Protein AF-A0A377WND0-F1 (afdb_monomer)

InterPro domains:
  IPR005801 ADC synthase [G3DSA:3.60.120.10] (1-80)
  IPR005801 ADC synthase [SSF56322] (2-80)
  IPR015890 Chorismate-utilising enzyme, C-terminal [PF00425] (2-80)
  IPR019999 Anthranilate synthase component I-like [PTHR11236] (2-80)

Organism: Klebsiella pneumoniae (NCBI:txid573)

Radius of gyration: 17.72 Å; Cα contacts (8 Å, |Δi|>4): 132; chains: 1; bounding box: 45×31×45 Å

Nearest PDB structures (foldseek):
  2nti-assembly3_I  TM=5.005E-01  e=2.339E+00  Saccharolobus solfataricus P2
  1fye-assembly1_A  TM=2.485E-01  e=4.566E+00  Salmonella enterica subsp. enterica serovar Typhimurium

Mean predicted aligned error: 11.07 Å

pLDDT: mean 72.59, std 18.02, range [36.09, 95.06]

Foldseek 3Di:
DDDDDDPPDDPVNVDVVCPLHCVQQPPPNVVSVVVCVVPAPDDLVLQSHWDWDDDPPDTDTDHAAWKWWDDPFWIWTDHDRPDIDIDGDDPDDPDCPDPCPVPVVDPHGDIDGD

Structure (mmCIF, N/CA/C/O backbone):
data_AF-A0A377WND0-F1
#
_entry.id   AF-A0A377WND0-F1
#
loop_
_atom_site.group_PDB
_atom_site.id
_atom_site.type_symbol
_atom_site.label_atom_id
_atom_site.label_alt_id
_atom_site.label_comp_id
_atom_site.label_asym_id
_atom_site.label_entity_id
_atom_site.label_seq_id
_atom_site.pdbx_PDB_ins_code
_atom_site.Cartn_x
_atom_site.Cartn_y
_atom_site.Cartn_z
_atom_site.occupancy
_atom_site.B_iso_or_equiv
_atom_site.auth_seq_id
_atom_site.auth_comp_id
_atom_site.auth_asym_id
_atom_site.auth_atom_id
_atom_site.pdbx_PDB_model_num
ATOM 1 N N . MET A 1 1 ? 12.306 10.775 -5.531 1.00 69.12 1 MET A N 1
ATOM 2 C CA . MET A 1 1 ? 13.047 9.890 -6.458 1.00 69.12 1 MET A CA 1
ATOM 3 C C . MET A 1 1 ? 12.109 9.505 -7.582 1.00 69.12 1 MET A C 1
ATOM 5 O O . MET A 1 1 ? 10.928 9.335 -7.314 1.00 69.12 1 MET A O 1
ATOM 9 N N . SER A 1 2 ? 12.621 9.387 -8.799 1.00 86.00 2 SER A N 1
ATOM 10 C CA . SER A 1 2 ? 11.879 8.935 -9.978 1.00 86.00 2 SER A CA 1
ATOM 11 C C . SER A 1 2 ? 12.748 7.963 -10.777 1.00 86.00 2 SER A C 1
ATOM 13 O O . SER A 1 2 ? 13.964 7.915 -10.590 1.00 86.00 2 SER A O 1
ATOM 15 N N . GLY A 1 3 ? 12.115 7.168 -11.635 1.00 90.00 3 GLY A N 1
ATOM 16 C CA . GLY A 1 3 ? 12.769 6.203 -12.512 1.00 90.00 3 GLY A CA 1
ATOM 17 C C . GLY A 1 3 ? 11.860 5.860 -13.687 1.00 90.00 3 GLY A C 1
ATOM 18 O O . GLY A 1 3 ? 10.693 6.252 -13.700 1.00 90.00 3 GLY A O 1
ATOM 19 N N . GLN A 1 4 ? 12.402 5.146 -14.667 1.00 92.62 4 GLN A N 1
ATOM 20 C CA . GLN A 1 4 ? 11.665 4.700 -15.844 1.00 92.62 4 GLN A CA 1
ATOM 21 C C . GLN A 1 4 ? 11.506 3.183 -15.797 1.00 92.62 4 GLN A C 1
ATOM 23 O O . GLN A 1 4 ? 12.456 2.467 -15.474 1.00 92.62 4 GLN A O 1
ATOM 28 N N . LEU A 1 5 ? 10.297 2.701 -16.082 1.00 92.19 5 LEU A N 1
ATOM 29 C CA . LEU A 1 5 ? 10.031 1.271 -16.174 1.00 92.19 5 LEU A CA 1
ATOM 30 C C . LEU A 1 5 ? 10.670 0.693 -17.436 1.00 92.19 5 LEU A C 1
ATOM 32 O O . LEU A 1 5 ? 10.791 1.378 -18.452 1.00 92.19 5 LEU A O 1
ATOM 36 N N . ALA A 1 6 ? 11.084 -0.570 -17.354 1.00 95.06 6 ALA A N 1
ATOM 37 C CA . ALA A 1 6 ? 11.503 -1.314 -18.534 1.00 95.06 6 ALA A CA 1
ATOM 38 C C . ALA A 1 6 ? 10.322 -1.466 -19.506 1.00 95.06 6 ALA A C 1
ATOM 40 O O . ALA A 1 6 ? 9.169 -1.482 -19.083 1.00 95.06 6 ALA A O 1
ATOM 41 N N . GLU A 1 7 ? 10.606 -1.621 -20.799 1.00 94.12 7 GLU A N 1
ATOM 42 C CA . GLU A 1 7 ? 9.578 -1.656 -21.856 1.00 94.12 7 GLU A CA 1
ATOM 43 C C . GLU A 1 7 ? 8.521 -2.756 -21.663 1.00 94.12 7 GLU A C 1
ATOM 45 O O . GLU A 1 7 ? 7.393 -2.625 -22.126 1.00 94.12 7 GLU A O 1
ATOM 50 N N . AS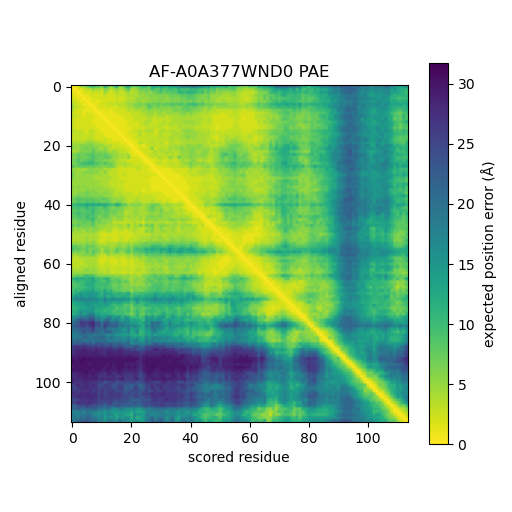N A 1 8 ? 8.869 -3.835 -20.962 1.00 95.06 8 ASN A N 1
ATOM 51 C CA . ASN A 1 8 ? 7.996 -4.972 -20.679 1.00 95.06 8 ASN A CA 1
ATOM 52 C C . ASN A 1 8 ? 7.407 -4.959 -19.256 1.00 95.06 8 ASN A C 1
ATOM 54 O O . ASN A 1 8 ? 7.021 -6.018 -18.756 1.00 95.06 8 ASN A O 1
ATOM 58 N N . LYS A 1 9 ? 7.417 -3.806 -18.581 1.00 93.38 9 LYS A N 1
ATOM 59 C CA . LYS A 1 9 ? 6.965 -3.642 -17.197 1.00 93.38 9 LYS A CA 1
ATOM 60 C C . LYS A 1 9 ? 5.893 -2.571 -17.094 1.00 93.38 9 LYS A C 1
ATOM 62 O O . LYS A 1 9 ? 5.979 -1.537 -17.751 1.00 93.38 9 LYS A O 1
ATOM 67 N N . ASP A 1 10 ? 4.917 -2.808 -16.227 1.00 91.88 10 ASP A N 1
ATOM 68 C CA . ASP A 1 10 ? 3.820 -1.876 -15.980 1.00 91.88 10 ASP A CA 1
ATOM 69 C C . ASP A 1 10 ? 3.834 -1.300 -14.550 1.00 91.88 10 ASP A C 1
ATOM 71 O O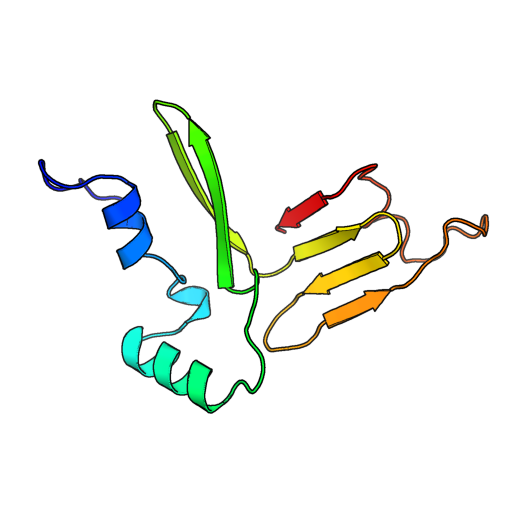 . ASP A 1 10 ? 4.738 -1.541 -13.740 1.00 91.88 10 ASP A O 1
ATOM 75 N N . ALA A 1 11 ? 2.836 -0.471 -14.240 1.00 90.81 11 ALA A N 1
ATOM 76 C CA . ALA A 1 11 ? 2.706 0.143 -12.923 1.00 90.81 11 ALA A CA 1
ATOM 77 C C . ALA A 1 11 ? 2.457 -0.886 -11.801 1.00 90.81 11 ALA A C 1
ATOM 79 O O . ALA A 1 11 ? 2.859 -0.649 -10.659 1.00 90.81 11 ALA A O 1
ATOM 80 N N . TRP A 1 12 ? 1.864 -2.046 -12.109 1.00 91.31 12 TRP A N 1
ATOM 81 C CA . TRP A 1 12 ? 1.661 -3.124 -11.142 1.00 91.31 12 TRP A CA 1
ATOM 82 C C . TRP A 1 12 ? 2.974 -3.820 -10.794 1.00 91.31 12 TRP A C 1
ATOM 84 O O . TRP A 1 12 ? 3.236 -4.078 -9.616 1.00 91.31 12 TRP A O 1
ATOM 94 N N . ASP A 1 13 ? 3.848 -4.050 -11.777 1.00 92.75 13 ASP A N 1
ATOM 95 C CA . ASP A 1 13 ? 5.207 -4.530 -11.520 1.00 92.75 13 ASP A CA 1
ATOM 96 C C . ASP A 1 13 ? 5.954 -3.583 -10.573 1.00 92.75 13 ASP A C 1
ATOM 98 O O . ASP A 1 13 ? 6.548 -4.018 -9.584 1.00 92.75 13 ASP A O 1
ATOM 102 N N . ALA A 1 14 ? 5.881 -2.274 -10.830 1.00 91.31 14 ALA A N 1
ATOM 103 C CA . ALA A 1 14 ? 6.487 -1.267 -9.963 1.00 91.31 14 ALA A CA 1
ATOM 104 C C . ALA A 1 14 ? 5.905 -1.325 -8.542 1.00 91.31 14 ALA A C 1
ATOM 106 O O . ALA A 1 14 ? 6.640 -1.331 -7.549 1.00 91.31 14 ALA A O 1
ATOM 107 N N . PHE A 1 15 ? 4.577 -1.408 -8.445 1.00 90.38 15 PHE A N 1
ATOM 108 C CA . PHE A 1 15 ? 3.855 -1.451 -7.183 1.00 90.38 15 PHE A CA 1
ATOM 109 C C . PHE A 1 15 ? 4.255 -2.659 -6.326 1.00 90.38 15 PHE A C 1
ATOM 111 O O . PHE A 1 15 ? 4.541 -2.486 -5.141 1.00 90.38 15 PHE A O 1
ATOM 118 N N . THR A 1 16 ? 4.355 -3.859 -6.909 1.00 88.00 16 THR A N 1
ATOM 119 C CA . THR A 1 16 ? 4.733 -5.083 -6.171 1.00 88.00 16 THR A CA 1
ATOM 120 C C . THR A 1 16 ? 6.153 -5.031 -5.603 1.00 88.00 16 THR A C 1
ATOM 122 O O . THR A 1 16 ? 6.418 -5.582 -4.535 1.00 88.00 16 THR A O 1
ATOM 125 N N . VAL A 1 17 ? 7.069 -4.325 -6.271 1.00 88.44 17 VAL A N 1
ATOM 126 C CA . VAL A 1 17 ? 8.433 -4.113 -5.771 1.00 88.44 17 VAL A CA 1
ATOM 127 C C . VAL A 1 17 ? 8.447 -3.084 -4.640 1.00 88.44 17 VAL A C 1
ATOM 129 O O . VAL A 1 17 ? 9.117 -3.282 -3.619 1.00 88.44 17 VAL A O 1
ATOM 132 N N . LEU A 1 18 ? 7.702 -1.987 -4.796 1.00 87.06 18 LEU A N 1
ATOM 133 C CA . LEU A 1 18 ? 7.706 -0.863 -3.859 1.00 87.06 18 LEU A CA 1
ATOM 134 C C . LEU A 1 18 ? 6.917 -1.160 -2.578 1.00 87.06 18 LEU A C 1
ATOM 136 O O . LEU A 1 18 ? 7.393 -0.835 -1.488 1.00 87.06 18 LEU A O 1
ATOM 140 N N . PHE A 1 19 ? 5.778 -1.849 -2.667 1.00 85.81 19 PHE A N 1
ATOM 141 C CA . PHE A 1 19 ? 4.896 -2.107 -1.528 1.00 85.81 19 PHE A CA 1
ATOM 142 C C . PHE A 1 19 ? 5.111 -3.485 -0.875 1.00 85.81 19 PHE A C 1
ATOM 144 O O . PHE A 1 19 ? 5.593 -4.410 -1.529 1.00 85.81 19 PHE A O 1
ATOM 151 N N . PRO A 1 20 ? 4.846 -3.632 0.439 1.00 84.00 20 PRO A N 1
ATOM 152 C CA . PRO A 1 20 ? 4.611 -2.548 1.399 1.00 84.00 20 PRO A CA 1
ATOM 153 C C . PRO A 1 20 ? 5.838 -1.630 1.516 1.00 84.00 20 PRO A C 1
ATOM 155 O O . PRO A 1 20 ? 6.975 -2.072 1.323 1.00 84.00 20 PRO A O 1
ATOM 158 N N . SER A 1 21 ? 5.590 -0.340 1.768 1.00 84.44 21 SER A N 1
ATOM 159 C CA . SER A 1 21 ? 6.637 0.689 1.776 1.00 84.44 21 SER A CA 1
ATOM 160 C C . SER A 1 21 ? 7.746 0.368 2.776 1.00 84.44 21 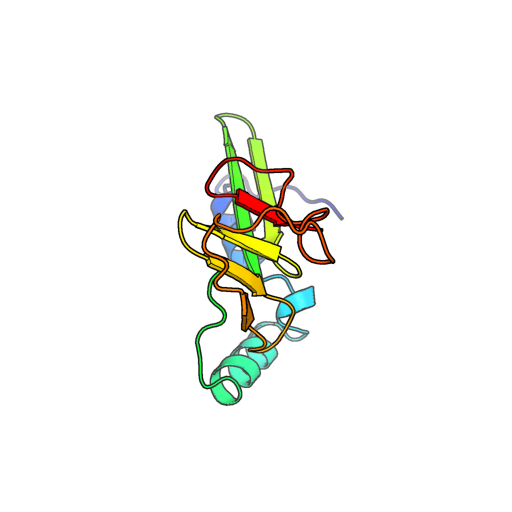SER A C 1
ATOM 162 O O . SER A 1 21 ? 7.479 -0.057 3.901 1.00 84.44 21 SER A O 1
ATOM 164 N N . ILE A 1 22 ? 8.988 0.695 2.409 1.00 82.94 22 ILE A N 1
ATOM 165 C CA . ILE A 1 22 ? 10.166 0.576 3.279 1.00 82.94 22 ILE A CA 1
ATOM 166 C C . ILE A 1 22 ? 10.002 1.374 4.582 1.00 82.94 22 ILE A C 1
ATOM 168 O O . ILE A 1 22 ? 10.498 0.950 5.623 1.00 82.94 22 ILE A O 1
ATOM 172 N N . THR A 1 23 ? 9.262 2.486 4.568 1.00 78.88 23 THR A N 1
ATOM 173 C CA . THR A 1 23 ? 8.968 3.274 5.781 1.00 78.88 23 THR A CA 1
ATOM 174 C C . THR A 1 23 ? 8.089 2.531 6.789 1.00 78.88 23 THR A C 1
ATOM 176 O O . THR A 1 23 ? 8.106 2.857 7.972 1.00 78.88 23 THR A O 1
ATOM 179 N N . ALA A 1 24 ? 7.339 1.526 6.335 1.00 77.50 24 ALA A N 1
ATOM 180 C CA . ALA A 1 24 ? 6.432 0.730 7.152 1.00 77.50 24 ALA A CA 1
ATOM 181 C C . ALA A 1 24 ? 6.952 -0.699 7.410 1.00 77.50 24 ALA A C 1
ATOM 183 O O . ALA A 1 24 ? 6.585 -1.323 8.412 1.00 77.50 24 ALA A O 1
ATOM 184 N N . SER A 1 25 ? 7.813 -1.219 6.524 1.00 82.06 25 SER A N 1
ATOM 185 C CA . SER A 1 25 ? 8.464 -2.522 6.682 1.00 82.06 25 SER A CA 1
ATOM 186 C C . SER A 1 25 ? 9.814 -2.441 7.395 1.00 82.06 25 SER A C 1
ATOM 188 O O . SER A 1 25 ? 10.078 -3.277 8.245 1.00 82.06 25 SER A O 1
ATOM 190 N N . GLY A 1 26 ? 10.663 -1.461 7.065 1.00 83.50 26 GLY A N 1
ATOM 191 C CA . GLY A 1 26 ? 12.070 -1.371 7.479 1.00 83.50 26 GLY A CA 1
ATOM 192 C C . GLY A 1 26 ? 13.068 -1.840 6.406 1.00 83.50 26 GLY A C 1
ATOM 193 O O . GLY A 1 26 ? 12.679 -2.336 5.345 1.00 83.50 26 GLY A O 1
ATOM 194 N N . ILE A 1 27 ? 14.367 -1.676 6.691 1.00 86.94 27 ILE A N 1
ATOM 195 C CA . ILE A 1 27 ? 15.501 -2.083 5.839 1.00 86.94 27 ILE A CA 1
ATOM 196 C C . ILE A 1 27 ? 16.360 -3.090 6.619 1.00 86.94 27 ILE A C 1
ATOM 198 O O . ILE A 1 27 ? 16.713 -2.790 7.760 1.00 86.94 27 ILE A O 1
ATOM 202 N N . PRO A 1 28 ? 16.752 -4.239 6.033 1.00 89.00 28 PRO A N 1
ATOM 203 C CA . PRO A 1 28 ? 16.424 -4.728 4.686 1.00 89.00 28 PRO A CA 1
ATOM 204 C C . PRO A 1 28 ? 14.978 -5.245 4.578 1.00 89.00 28 PRO A C 1
ATOM 206 O O . PRO A 1 28 ? 14.536 -5.985 5.454 1.00 89.00 28 PRO A O 1
ATOM 209 N N . LYS A 1 29 ? 14.259 -4.914 3.490 1.00 86.94 29 LYS A N 1
ATOM 210 C CA . LYS A 1 29 ? 12.802 -5.152 3.345 1.00 86.94 29 LYS A CA 1
ATOM 211 C C . LYS A 1 29 ? 12.380 -6.584 3.689 1.00 86.94 29 LYS A C 1
ATOM 213 O O . LYS A 1 29 ? 11.530 -6.770 4.551 1.00 86.94 29 LYS A O 1
ATOM 218 N N . ASN A 1 30 ? 13.015 -7.591 3.090 1.00 88.25 30 ASN A N 1
ATOM 219 C CA . ASN A 1 30 ? 12.646 -8.996 3.315 1.00 88.25 30 ASN A CA 1
ATOM 220 C C . ASN A 1 30 ? 12.895 -9.447 4.762 1.00 88.25 30 ASN A C 1
ATOM 222 O O . ASN A 1 30 ? 12.043 -10.095 5.363 1.00 88.25 30 ASN A O 1
ATOM 226 N N . ALA A 1 31 ? 14.041 -9.076 5.341 1.00 91.06 31 ALA A N 1
ATOM 227 C CA . ALA A 1 31 ? 14.363 -9.415 6.725 1.00 91.06 31 ALA A CA 1
ATOM 228 C C . ALA A 1 31 ? 13.393 -8.740 7.704 1.00 91.06 31 ALA A C 1
ATOM 230 O O . ALA A 1 31 ? 12.926 -9.364 8.655 1.00 91.06 31 ALA A O 1
ATOM 231 N N . ALA A 1 32 ? 13.046 -7.482 7.435 1.00 89.62 32 ALA A N 1
ATOM 232 C CA . ALA A 1 32 ? 12.142 -6.718 8.273 1.00 89.62 32 ALA A CA 1
ATOM 233 C C . ALA A 1 32 ? 10.695 -7.236 8.179 1.00 89.62 32 ALA A C 1
ATOM 235 O O . ALA A 1 32 ? 10.050 -7.413 9.209 1.00 89.62 32 ALA A O 1
ATOM 236 N N . LEU A 1 33 ? 10.215 -7.590 6.979 1.00 87.56 33 LEU A N 1
ATOM 237 C CA . LEU A 1 33 ? 8.911 -8.239 6.796 1.00 87.56 33 LEU A CA 1
ATOM 238 C C . LEU A 1 33 ? 8.836 -9.596 7.502 1.00 87.56 33 LEU A C 1
ATOM 240 O O . LEU A 1 33 ? 7.844 -9.875 8.170 1.00 87.56 33 LEU A O 1
ATOM 244 N N . ASN A 1 34 ? 9.894 -10.408 7.430 1.00 89.62 34 ASN A N 1
ATOM 245 C CA . ASN A 1 34 ? 9.956 -11.675 8.161 1.00 89.62 34 ASN A CA 1
ATOM 246 C C . ASN A 1 34 ? 9.891 -11.460 9.678 1.00 89.62 34 ASN A C 1
ATOM 248 O O . ASN A 1 34 ? 9.121 -12.134 10.360 1.00 89.62 34 ASN A O 1
ATOM 252 N N . ALA A 1 35 ? 10.644 -10.491 10.207 1.00 88.56 35 ALA A N 1
ATOM 253 C CA . ALA A 1 35 ? 10.593 -10.146 11.626 1.00 88.56 35 ALA A CA 1
ATOM 254 C C . ALA A 1 35 ? 9.196 -9.652 12.046 1.00 88.56 35 ALA A C 1
ATOM 256 O O . ALA A 1 35 ? 8.684 -10.050 13.089 1.00 88.56 35 ALA A O 1
ATOM 257 N N . ILE A 1 36 ? 8.550 -8.826 11.218 1.00 86.25 36 ILE A N 1
ATOM 258 C CA . ILE A 1 36 ? 7.177 -8.352 11.433 1.00 86.25 36 ILE A CA 1
ATOM 259 C C . ILE A 1 36 ? 6.205 -9.530 11.524 1.00 86.25 36 ILE A C 1
ATOM 261 O O . ILE A 1 36 ? 5.465 -9.614 12.501 1.00 86.25 36 ILE A O 1
ATOM 265 N N . MET A 1 37 ? 6.252 -10.462 10.566 1.00 85.88 37 MET A N 1
ATOM 266 C CA . MET A 1 37 ? 5.381 -11.643 10.550 1.00 85.88 37 MET A CA 1
ATOM 267 C C . MET A 1 37 ? 5.578 -12.550 11.770 1.00 85.88 37 MET A C 1
ATOM 269 O O . MET A 1 37 ? 4.634 -13.199 12.205 1.00 85.88 37 MET A O 1
ATOM 273 N N . GLN A 1 38 ? 6.785 -12.602 12.338 1.00 88.88 38 GLN A N 1
ATOM 274 C CA . GLN A 1 38 ? 7.054 -13.386 13.548 1.00 88.88 38 GLN A CA 1
ATOM 275 C C . GLN A 1 38 ? 6.564 -12.706 14.830 1.00 88.88 38 GLN A C 1
ATOM 277 O O . GLN A 1 38 ? 6.175 -13.382 15.781 1.00 88.88 38 GLN A O 1
ATOM 282 N N . ILE A 1 39 ? 6.619 -11.374 14.885 1.00 87.88 39 ILE A N 1
ATOM 283 C CA . ILE A 1 39 ? 6.322 -10.615 16.104 1.00 87.88 39 ILE A CA 1
ATOM 284 C C . ILE A 1 39 ? 4.833 -10.245 16.190 1.00 87.88 39 ILE A C 1
ATOM 286 O O . ILE A 1 39 ? 4.269 -10.172 17.285 1.00 87.88 39 ILE A O 1
ATOM 290 N N . GLU A 1 40 ? 4.186 -9.980 15.058 1.00 84.69 40 GLU A N 1
ATOM 291 C CA . GLU A 1 40 ? 2.789 -9.559 15.010 1.00 84.69 40 GLU A CA 1
ATOM 292 C C . GLU A 1 40 ? 1.857 -10.761 14.906 1.00 84.69 40 GLU A C 1
ATOM 294 O O . GLU A 1 40 ? 1.855 -11.503 13.933 1.00 84.69 40 GLU A O 1
ATOM 299 N N . LYS A 1 41 ? 1.031 -10.940 15.939 1.00 80.88 41 LYS A N 1
ATOM 300 C CA . LYS A 1 41 ? 0.079 -12.057 16.039 1.00 80.88 41 LYS A CA 1
ATOM 301 C C . LYS A 1 41 ? -1.201 -11.844 15.229 1.00 80.88 41 LYS A C 1
ATOM 303 O O . LYS A 1 41 ? -2.052 -12.726 15.190 1.00 80.88 41 LYS A O 1
ATOM 308 N N . THR A 1 42 ? -1.361 -10.665 14.640 1.00 78.81 42 TH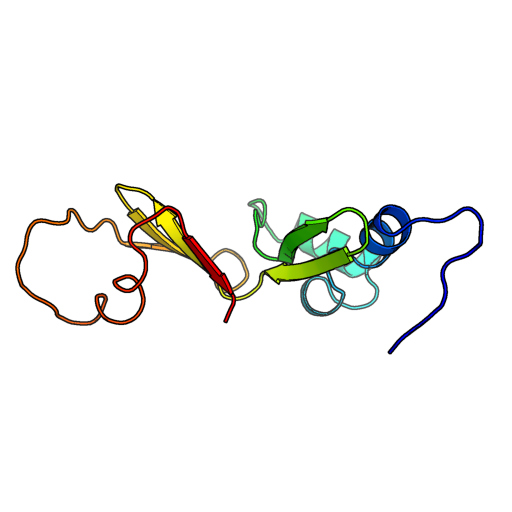R A N 1
ATOM 309 C CA . THR A 1 42 ? -2.542 -10.252 13.884 1.00 78.81 42 THR A CA 1
ATOM 310 C C . THR A 1 42 ? -2.108 -9.628 12.563 1.00 78.81 42 THR A C 1
ATOM 312 O O . THR A 1 42 ? -1.101 -8.916 12.550 1.00 78.81 42 THR A O 1
ATOM 315 N N . PRO A 1 43 ? -2.854 -9.849 11.469 1.00 74.69 43 PRO A N 1
ATOM 316 C CA . PRO A 1 43 ? -2.607 -9.155 10.211 1.00 74.69 43 PRO A CA 1
ATOM 317 C C . PRO A 1 43 ? -2.723 -7.636 10.393 1.00 74.69 43 PRO A C 1
ATOM 319 O O . PRO A 1 43 ? -3.521 -7.145 11.194 1.00 74.69 43 PRO A O 1
ATOM 322 N N . ARG A 1 44 ? -1.920 -6.880 9.635 1.00 74.94 44 ARG A N 1
ATOM 323 C CA . ARG A 1 44 ? -1.943 -5.408 9.661 1.00 74.94 44 ARG A CA 1
ATOM 324 C C . ARG A 1 44 ? -3.147 -4.807 8.927 1.00 74.94 44 ARG A C 1
ATOM 326 O O . ARG A 1 44 ? -3.426 -3.622 9.102 1.00 74.94 44 ARG A O 1
ATOM 333 N N . GLU A 1 45 ? -3.886 -5.612 8.165 1.00 78.19 45 GLU A N 1
ATOM 334 C CA . GLU A 1 45 ? -4.991 -5.151 7.316 1.00 78.19 45 GLU A CA 1
ATOM 335 C C . GLU A 1 45 ? -4.525 -4.008 6.395 1.00 78.19 45 GLU A C 1
ATOM 337 O O . GLU A 1 45 ? -3.483 -4.124 5.750 1.00 78.19 45 GLU A O 1
ATOM 342 N N . LEU A 1 46 ? -5.259 -2.893 6.335 1.00 76.44 46 LEU A N 1
ATOM 343 C CA . LEU A 1 46 ? -4.882 -1.739 5.521 1.00 76.44 46 LEU A CA 1
ATOM 344 C C . LEU A 1 46 ? -3.667 -0.979 6.068 1.00 76.44 46 LEU A C 1
ATOM 346 O O . LEU A 1 46 ? -3.003 -0.303 5.290 1.00 76.44 46 LEU A O 1
ATOM 350 N N . TYR A 1 47 ? -3.319 -1.089 7.354 1.00 79.12 47 TYR A N 1
ATOM 351 C CA . TYR A 1 47 ? -2.112 -0.447 7.883 1.00 79.12 47 TYR A CA 1
ATOM 352 C C . TYR A 1 47 ? -0.859 -1.026 7.220 1.00 79.12 47 TYR A C 1
ATOM 354 O O . TYR A 1 47 ? -0.676 -2.238 7.164 1.00 79.12 47 TYR A O 1
ATOM 362 N N . SER A 1 48 ? 0.032 -0.156 6.734 1.00 79.62 48 SER A N 1
ATOM 363 C CA . SER A 1 48 ? 1.182 -0.510 5.887 1.00 79.62 48 SER A CA 1
ATOM 364 C C . SER A 1 48 ? 0.819 -0.998 4.469 1.00 79.62 48 SER A C 1
ATOM 366 O O . SER A 1 48 ? 1.729 -1.365 3.718 1.00 79.62 48 SER A O 1
ATOM 368 N N . GLY A 1 49 ? -0.466 -0.990 4.097 1.00 84.06 49 GLY A N 1
ATOM 369 C CA . GLY A 1 49 ? -0.971 -1.245 2.746 1.00 84.06 49 GLY A CA 1
ATOM 370 C C . GLY A 1 49 ? -1.025 0.021 1.883 1.00 84.06 49 GLY A C 1
ATOM 371 O O . GLY A 1 49 ? -0.359 1.016 2.179 1.00 84.06 49 GLY A O 1
ATOM 372 N N . ALA A 1 50 ? -1.819 -0.007 0.812 1.00 85.62 50 ALA A N 1
ATOM 373 C CA . ALA A 1 50 ? -1.989 1.130 -0.090 1.00 85.62 50 ALA A CA 1
ATOM 374 C C . ALA A 1 50 ? -3.456 1.360 -0.465 1.00 85.62 50 ALA A C 1
ATOM 376 O O . ALA A 1 50 ? -4.205 0.400 -0.641 1.00 85.62 50 ALA A O 1
ATOM 377 N N . ILE A 1 51 ? -3.834 2.626 -0.643 1.00 86.56 51 ILE A N 1
ATOM 378 C CA . ILE A 1 51 ? -5.047 3.022 -1.369 1.00 86.56 51 ILE A CA 1
ATOM 379 C C . ILE A 1 51 ? -4.626 3.392 -2.787 1.00 86.56 51 ILE A C 1
ATOM 381 O O . ILE A 1 51 ? -3.690 4.174 -2.960 1.00 86.56 51 ILE A O 1
ATOM 385 N N . LEU A 1 52 ? -5.304 2.815 -3.777 1.00 87.38 52 LEU A N 1
ATOM 386 C CA . LEU A 1 52 ? -5.007 3.022 -5.189 1.00 87.38 52 LEU A CA 1
ATOM 387 C C . LEU A 1 52 ? -6.048 3.945 -5.822 1.00 87.38 52 LEU A C 1
ATOM 389 O O . LEU A 1 52 ? -7.249 3.713 -5.679 1.00 87.38 52 LEU A O 1
ATOM 393 N N . LEU A 1 53 ? -5.580 4.952 -6.553 1.00 88.19 53 LEU A N 1
ATOM 394 C CA . LEU A 1 53 ? -6.369 5.700 -7.521 1.00 88.19 53 LEU A CA 1
ATOM 395 C C . LEU A 1 53 ? -5.890 5.293 -8.915 1.00 88.19 53 LEU A C 1
ATOM 397 O O . LEU A 1 53 ? -4.716 5.460 -9.246 1.00 88.19 53 LEU A O 1
ATOM 401 N N . LEU A 1 54 ? -6.802 4.715 -9.693 1.00 89.88 54 LEU A N 1
ATOM 402 C CA . LEU A 1 54 ? -6.511 4.118 -10.992 1.00 89.88 54 LEU A CA 1
ATOM 403 C C . LEU A 1 54 ? -7.419 4.736 -12.055 1.00 89.88 54 LEU A C 1
ATOM 405 O O . LEU A 1 54 ? -8.639 4.757 -11.884 1.00 89.88 54 LEU A O 1
ATOM 409 N N . ASP A 1 55 ? -6.823 5.188 -13.152 1.00 87.44 55 ASP A N 1
ATOM 410 C CA . ASP A 1 55 ? -7.501 5.475 -14.416 1.00 87.44 55 ASP A CA 1
ATOM 411 C C . ASP A 1 55 ? -6.627 5.000 -15.595 1.00 87.44 55 ASP A C 1
ATOM 413 O O . ASP A 1 55 ? -5.537 4.463 -15.386 1.00 87.44 55 ASP A O 1
ATOM 417 N N . ASP A 1 56 ? -7.096 5.170 -16.833 1.00 84.50 56 ASP A N 1
ATOM 418 C CA . ASP A 1 56 ? -6.397 4.689 -18.038 1.00 84.50 56 ASP A CA 1
ATOM 419 C C . ASP A 1 56 ? -4.967 5.250 -18.204 1.00 84.50 56 ASP A C 1
ATOM 421 O O . ASP A 1 56 ? -4.161 4.686 -18.945 1.00 84.50 56 ASP A O 1
ATOM 425 N N . MET A 1 57 ? -4.633 6.360 -17.538 1.00 83.62 57 MET A N 1
ATOM 426 C CA . MET A 1 57 ? -3.341 7.045 -17.648 1.00 83.62 57 MET A CA 1
ATOM 427 C C . MET A 1 57 ? -2.624 7.240 -16.306 1.00 83.62 57 MET A C 1
ATOM 429 O O . MET A 1 57 ? -1.472 7.687 -16.298 1.00 83.62 57 MET A O 1
ATOM 433 N N . ARG A 1 58 ? -3.275 6.956 -15.174 1.00 86.75 58 ARG A N 1
ATOM 434 C CA . ARG A 1 58 ? -2.763 7.244 -13.832 1.00 86.75 58 ARG A CA 1
ATOM 435 C C . ARG A 1 58 ? -2.835 6.030 -12.927 1.00 86.75 58 ARG A C 1
ATOM 437 O O . ARG A 1 58 ? -3.857 5.362 -12.804 1.00 86.75 58 ARG A O 1
ATOM 444 N N . PHE A 1 59 ? -1.724 5.817 -12.235 1.00 91.38 59 PHE A N 1
ATOM 445 C CA . PHE A 1 59 ? -1.595 4.855 -11.157 1.00 91.38 59 PHE A CA 1
ATOM 446 C C . PHE A 1 59 ? -0.988 5.582 -9.960 1.00 91.38 59 PHE A C 1
ATOM 448 O O . PHE A 1 59 ? 0.222 5.804 -9.916 1.00 91.38 59 PHE A O 1
ATOM 455 N N . ASP A 1 60 ? -1.828 5.948 -8.998 1.00 89.06 60 ASP A N 1
ATOM 456 C CA . ASP A 1 60 ? -1.397 6.588 -7.760 1.00 89.06 60 ASP A CA 1
ATOM 457 C C . ASP A 1 60 ? -1.653 5.653 -6.580 1.00 89.06 60 ASP A C 1
ATOM 459 O O . ASP A 1 60 ? -2.757 5.144 -6.394 1.00 89.06 60 ASP A O 1
ATOM 463 N N . ALA A 1 61 ? -0.623 5.430 -5.765 1.00 87.31 61 ALA A N 1
ATOM 464 C CA . ALA A 1 61 ? -0.691 4.579 -4.584 1.00 87.31 61 ALA A CA 1
ATOM 465 C C . ALA A 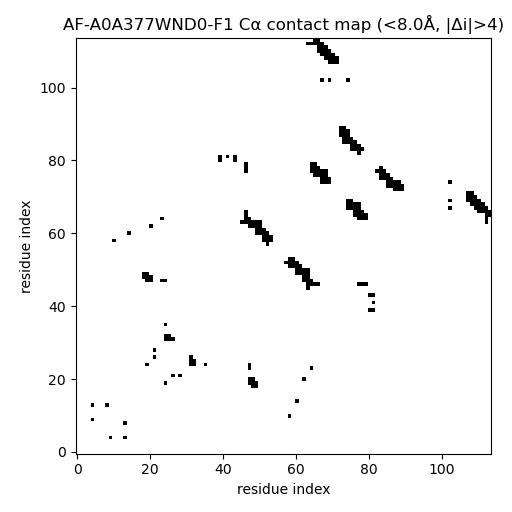1 61 ? -0.289 5.364 -3.333 1.00 87.31 61 ALA A C 1
ATOM 467 O O . ALA A 1 61 ? 0.866 5.768 -3.183 1.00 87.31 61 ALA A O 1
ATOM 468 N N . ALA A 1 62 ? -1.228 5.542 -2.405 1.00 87.62 62 ALA A N 1
ATOM 469 C CA . ALA A 1 62 ? -0.990 6.206 -1.129 1.00 87.62 62 ALA A CA 1
ATOM 470 C C . ALA A 1 62 ? -0.777 5.174 -0.014 1.00 87.62 62 ALA A C 1
ATOM 472 O O . ALA A 1 62 ? -1.636 4.327 0.227 1.00 87.62 62 ALA A O 1
ATOM 473 N N . LEU A 1 63 ? 0.362 5.253 0.681 1.00 83.81 63 LEU A N 1
ATOM 474 C CA . LEU A 1 63 ? 0.665 4.407 1.838 1.00 83.81 63 LEU A CA 1
ATOM 475 C C . LEU A 1 63 ? -0.262 4.743 3.014 1.00 83.81 63 LEU A C 1
ATOM 477 O O . LEU A 1 63 ? -0.354 5.892 3.439 1.00 83.81 63 LEU A O 1
ATOM 481 N N . VAL A 1 64 ? -0.874 3.717 3.598 1.00 82.31 64 VAL A N 1
ATOM 482 C CA . VAL A 1 64 ? -1.796 3.857 4.732 1.00 82.31 64 VAL A CA 1
ATOM 483 C C . VAL A 1 64 ? -1.032 3.673 6.048 1.00 82.31 64 VAL A C 1
ATOM 485 O O . VAL A 1 64 ? -0.541 2.581 6.335 1.00 82.31 64 VAL A O 1
ATOM 488 N N . LEU A 1 65 ? -0.928 4.721 6.873 1.00 76.12 65 LEU A N 1
ATOM 489 C CA . LEU A 1 65 ? -0.254 4.660 8.188 1.00 76.12 65 LEU A CA 1
ATOM 490 C C . LEU A 1 65 ? -1.110 5.181 9.344 1.00 76.12 65 LEU A C 1
ATOM 492 O O . LEU A 1 65 ? -1.146 4.564 10.407 1.00 76.12 65 LEU A O 1
ATOM 496 N N . ARG A 1 66 ? -1.750 6.338 9.163 1.00 75.00 66 ARG A N 1
ATOM 497 C CA . ARG A 1 66 ? -2.637 6.959 10.148 1.00 75.00 66 ARG A CA 1
ATOM 498 C C . ARG A 1 66 ? -3.965 7.181 9.471 1.00 75.00 66 ARG A C 1
ATOM 500 O O . ARG A 1 66 ? -4.129 8.152 8.737 1.00 75.00 66 ARG A O 1
ATOM 507 N N . SER A 1 67 ? -4.874 6.243 9.691 1.00 71.19 67 SER A N 1
ATOM 508 C CA . SER A 1 67 ? -6.164 6.284 9.028 1.00 71.19 67 SER A CA 1
ATOM 509 C C . SER A 1 67 ? -7.305 6.091 9.996 1.00 71.19 67 SER A C 1
ATOM 511 O O . SER A 1 67 ? -7.250 5.259 10.906 1.00 71.19 67 SER A O 1
ATOM 513 N N . VAL A 1 68 ? -8.330 6.906 9.783 1.00 72.88 68 VAL A N 1
ATOM 514 C CA . VAL A 1 68 ? -9.642 6.750 10.396 1.00 72.88 68 VAL A CA 1
ATOM 515 C C . VAL A 1 68 ? -10.496 5.978 9.408 1.00 72.88 68 VAL A C 1
ATOM 517 O O . VAL A 1 68 ? -10.523 6.302 8.222 1.00 72.88 68 VAL A O 1
ATOM 520 N N . PHE A 1 69 ? -11.182 4.969 9.913 1.00 74.44 69 PHE A N 1
ATOM 521 C CA . PHE A 1 69 ? -12.143 4.168 9.182 1.00 74.44 69 PHE A CA 1
ATOM 522 C C . PHE A 1 69 ? -13.504 4.338 9.835 1.00 74.44 69 PHE A C 1
ATOM 524 O O . PHE A 1 69 ? -13.613 4.322 11.064 1.00 74.44 69 PHE A O 1
ATOM 531 N N . GLN A 1 70 ? -14.542 4.456 9.021 1.00 73.69 70 GLN A N 1
ATOM 532 C CA . GLN A 1 70 ? -15.904 4.585 9.510 1.00 73.69 70 GLN A CA 1
ATOM 533 C C . GLN A 1 70 ? -16.847 3.695 8.708 1.00 73.69 70 GLN A C 1
ATOM 535 O O . GLN A 1 70 ? -16.780 3.651 7.481 1.00 73.69 70 GLN A O 1
ATOM 540 N N . ASP A 1 71 ? -17.745 3.013 9.410 1.00 74.25 71 ASP A N 1
ATOM 541 C CA . ASP A 1 71 ? -18.931 2.383 8.842 1.00 74.25 71 ASP A CA 1
ATOM 542 C C . ASP A 1 71 ? -20.203 2.964 9.486 1.00 74.25 71 ASP A C 1
ATOM 544 O O . ASP A 1 71 ? -20.148 3.864 10.326 1.00 74.25 71 ASP A O 1
ATOM 548 N N . SER A 1 72 ? -21.376 2.472 9.079 1.00 74.81 72 SER A N 1
ATOM 549 C CA . SER A 1 72 ? -22.669 2.960 9.589 1.00 74.81 72 SER A CA 1
ATOM 550 C C . SER A 1 72 ? -22.863 2.835 11.111 1.00 74.81 72 SER A C 1
ATOM 552 O O . SER A 1 72 ? -23.756 3.477 11.659 1.00 74.81 72 SER A O 1
ATOM 554 N N . GLN A 1 73 ? -22.064 2.011 11.794 1.00 73.44 73 GLN A N 1
ATOM 555 C CA . GLN A 1 73 ? -22.200 1.680 13.212 1.00 73.44 73 GLN A CA 1
ATOM 556 C C . GLN A 1 73 ? -20.955 2.029 14.049 1.00 73.44 73 GLN A C 1
ATOM 558 O O . GLN A 1 73 ? -21.051 2.056 15.279 1.00 73.44 73 GLN A O 1
ATOM 563 N N . ARG A 1 74 ? -19.776 2.227 13.437 1.00 70.38 74 ARG A N 1
ATOM 564 C CA . ARG A 1 74 ? -18.483 2.313 14.147 1.00 70.38 74 ARG A CA 1
ATOM 565 C C . ARG A 1 74 ? -17.507 3.287 13.467 1.00 70.38 74 ARG A C 1
ATOM 567 O O . ARG A 1 74 ? -17.397 3.281 12.246 1.00 70.38 74 ARG A O 1
ATOM 574 N N . CYS A 1 75 ? -16.739 4.054 14.254 1.00 73.81 75 CYS A N 1
ATOM 575 C CA . CYS A 1 75 ? -15.529 4.780 13.811 1.00 73.81 75 CYS A CA 1
ATOM 576 C C . CYS A 1 75 ? -14.316 4.120 14.504 1.00 73.81 75 CYS A C 1
ATOM 578 O O . CYS A 1 75 ? -14.369 3.831 15.702 1.00 73.81 75 CYS A O 1
ATOM 580 N N . TRP A 1 76 ? -13.220 3.838 13.796 1.00 70.88 76 TRP A N 1
ATOM 581 C CA . TRP A 1 76 ? -11.977 3.381 14.425 1.00 70.88 76 TRP A CA 1
ATOM 582 C C . TRP A 1 76 ? -10.744 4.010 13.797 1.00 70.88 76 TRP A C 1
ATOM 584 O O . TRP A 1 76 ? -10.690 4.263 12.597 1.00 70.88 76 TRP A O 1
ATOM 594 N N . ILE A 1 77 ? -9.722 4.213 14.620 1.00 70.19 77 ILE A N 1
ATOM 595 C CA . ILE A 1 77 ? -8.414 4.693 14.176 1.00 70.19 77 ILE A CA 1
ATOM 596 C C . ILE A 1 77 ? -7.455 3.513 14.151 1.00 70.19 77 ILE A C 1
ATOM 598 O O . ILE A 1 77 ? -7.421 2.711 15.089 1.00 70.19 77 ILE A O 1
ATOM 602 N N . GLN A 1 78 ? -6.659 3.424 13.089 1.00 69.38 78 GLN A N 1
ATOM 603 C CA . GLN A 1 78 ? -5.497 2.550 13.035 1.00 69.38 78 GLN A CA 1
ATOM 604 C C . GLN A 1 78 ? -4.239 3.414 12.947 1.00 69.38 78 GLN A C 1
ATOM 606 O O . GLN A 1 78 ? -4.006 4.104 11.954 1.00 69.38 78 GLN A O 1
ATOM 611 N N . ALA A 1 79 ? -3.442 3.386 14.014 1.00 63.16 79 ALA A N 1
ATOM 612 C CA . ALA A 1 79 ? -2.169 4.087 14.098 1.00 63.16 79 ALA A CA 1
ATOM 613 C C . ALA A 1 79 ? -1.121 3.138 14.693 1.00 63.16 79 ALA A C 1
ATOM 615 O O . ALA A 1 79 ? -0.992 3.015 15.909 1.00 63.16 79 ALA A O 1
ATOM 616 N N . GLY A 1 80 ? -0.368 2.446 13.838 1.00 63.59 80 GLY A N 1
ATOM 617 C CA . GLY A 1 80 ? 0.746 1.613 14.292 1.00 63.59 80 GLY A CA 1
ATOM 618 C C . GLY A 1 80 ? 0.461 0.114 14.394 1.00 63.59 80 GLY A C 1
ATOM 619 O O . GLY A 1 80 ? -0.573 -0.399 13.971 1.00 63.59 80 GLY A O 1
ATOM 620 N N . ARG A 1 81 ? 1.420 -0.582 15.018 1.00 56.69 81 ARG A N 1
ATOM 621 C CA . ARG A 1 81 ? 1.350 -1.998 15.398 1.00 56.69 81 ARG A CA 1
ATOM 622 C C . ARG A 1 81 ? 0.180 -2.230 16.354 1.00 56.69 81 ARG A C 1
ATOM 624 O O . ARG A 1 81 ? 0.302 -2.002 17.554 1.00 56.69 81 ARG A O 1
ATOM 631 N N . ASN A 1 82 ? -0.938 -2.704 15.819 1.00 51.81 82 ASN A N 1
ATOM 632 C CA . ASN A 1 82 ? -2.025 -3.365 16.552 1.00 51.81 82 ASN A CA 1
ATOM 633 C C . ASN A 1 82 ? -2.881 -2.495 17.491 1.00 51.81 82 ASN A C 1
ATOM 635 O O . ASN A 1 82 ? -3.714 -3.039 18.212 1.00 51.81 82 ASN A O 1
ATOM 639 N N . HIS A 1 83 ? -2.741 -1.168 17.478 1.00 54.09 83 HIS A N 1
ATOM 640 C CA . HIS A 1 83 ? -3.606 -0.294 18.273 1.00 54.09 83 HIS A CA 1
ATOM 641 C C . HIS A 1 83 ? -4.782 0.176 17.417 1.00 54.09 83 HIS A C 1
ATOM 643 O O . HIS A 1 83 ? -4.685 1.145 16.664 1.00 54.09 83 HIS A O 1
ATOM 649 N N . ARG A 1 84 ? -5.890 -0.566 17.518 1.00 60.50 84 ARG A N 1
ATOM 650 C CA . ARG A 1 84 ? -7.193 -0.177 16.977 1.00 60.50 84 ARG A CA 1
ATOM 651 C C . ARG A 1 84 ? -8.030 0.380 18.122 1.00 60.50 84 ARG A C 1
ATOM 653 O O . ARG A 1 84 ? -8.524 -0.380 18.950 1.00 60.50 84 ARG A O 1
ATOM 660 N N . ALA A 1 85 ? -8.184 1.697 18.176 1.00 57.59 85 ALA A N 1
ATOM 661 C CA . ALA A 1 85 ? -9.163 2.314 19.063 1.00 57.59 85 ALA A CA 1
ATOM 662 C C . ALA A 1 85 ? -10.515 2.289 18.343 1.00 57.59 85 ALA A C 1
ATOM 664 O O . ALA A 1 85 ? -10.682 2.971 17.332 1.00 57.59 85 ALA A O 1
ATOM 665 N N . ILE A 1 86 ? -11.437 1.437 18.802 1.00 60.09 86 ILE A N 1
ATOM 666 C CA . ILE A 1 86 ? -12.792 1.335 18.248 1.00 60.09 86 ILE A CA 1
ATOM 667 C C . ILE A 1 86 ? -13.718 2.194 19.100 1.00 60.09 86 ILE A C 1
ATOM 669 O O . ILE A 1 86 ? -13.889 1.931 20.288 1.00 60.09 86 ILE A O 1
ATOM 673 N N . TYR A 1 87 ? -14.348 3.175 18.468 1.00 54.47 87 TYR A N 1
ATOM 674 C CA . TYR A 1 87 ? -15.403 3.981 19.057 1.00 54.47 87 TYR A CA 1
ATOM 675 C C . TYR A 1 87 ? -16.736 3.541 18.443 1.00 54.47 87 TYR A C 1
ATOM 677 O O . TYR A 1 87 ? -16.997 3.729 17.252 1.00 54.47 87 TYR A O 1
ATOM 685 N N . THR A 1 88 ? -17.584 2.910 19.252 1.00 49.31 88 THR A N 1
ATOM 686 C CA . THR A 1 88 ? -18.960 2.573 18.870 1.00 49.31 88 THR A CA 1
ATOM 687 C C . THR A 1 88 ? -19.879 3.680 19.371 1.00 49.31 88 THR A C 1
ATOM 689 O O . THR A 1 88 ? -20.315 3.650 20.518 1.00 49.31 88 THR A O 1
ATOM 692 N N . GLY A 1 89 ? -20.124 4.689 18.540 1.00 49.56 89 GLY A N 1
ATOM 693 C CA . GLY A 1 89 ? -21.132 5.709 18.815 1.00 49.56 89 GLY A CA 1
ATOM 694 C C . GLY A 1 89 ? -22.379 5.417 17.996 1.00 49.56 89 GLY A C 1
ATOM 695 O O . GLY A 1 89 ? -22.347 5.551 16.773 1.00 49.56 89 GLY A O 1
ATOM 696 N N . THR A 1 90 ? -23.485 5.033 18.635 1.00 44.84 90 THR A N 1
ATOM 697 C CA . THR A 1 90 ? -24.793 5.213 18.003 1.00 44.84 90 THR A CA 1
ATOM 698 C C . THR A 1 90 ? -25.029 6.714 17.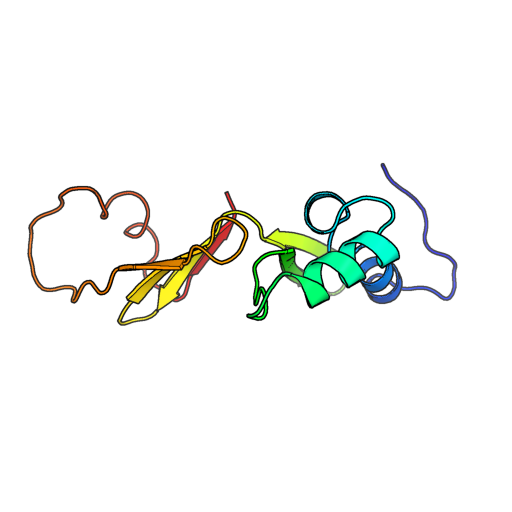881 1.00 44.84 90 THR A C 1
ATOM 700 O O . THR A 1 90 ? -24.775 7.472 18.813 1.00 44.84 90 THR A O 1
ATOM 703 N N . ARG A 1 91 ? -25.457 7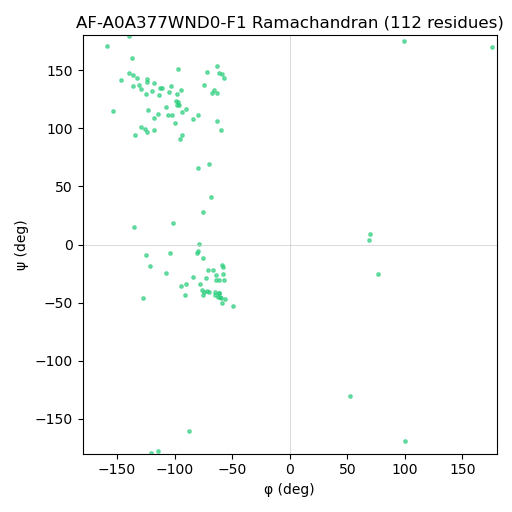.167 16.702 1.00 47.50 91 ARG A N 1
ATOM 704 C CA . ARG A 1 91 ? -25.777 8.571 16.417 1.00 47.50 91 ARG A CA 1
ATOM 705 C C . ARG A 1 91 ? -27.065 8.962 17.161 1.00 47.50 91 ARG A C 1
ATOM 707 O O . ARG A 1 91 ? -28.107 9.099 16.530 1.00 47.50 91 ARG A O 1
ATOM 714 N N . THR A 1 92 ? -27.026 9.050 18.489 1.00 42.34 92 THR A N 1
ATOM 715 C CA . THR A 1 92 ? -28.231 9.160 19.329 1.00 42.34 92 THR A CA 1
ATOM 716 C C . THR A 1 92 ? -28.152 10.204 20.434 1.00 42.34 92 THR A C 1
ATOM 718 O O . THR A 1 92 ? -28.980 10.172 21.328 1.00 42.34 92 THR A O 1
ATOM 721 N N . ASP A 1 93 ? -27.206 11.142 20.435 1.00 36.31 93 ASP A N 1
ATOM 722 C CA . ASP A 1 93 ? -27.065 12.025 21.596 1.00 36.31 93 ASP A CA 1
ATOM 723 C C . ASP A 1 93 ? -26.452 13.351 21.150 1.00 36.31 93 ASP A C 1
ATOM 725 O O . ASP A 1 93 ? -25.316 13.396 20.687 1.00 36.31 93 ASP A O 1
ATOM 729 N N . GLY A 1 94 ? -27.213 14.442 21.254 1.00 42.75 94 GLY A N 1
ATOM 730 C CA . GLY A 1 94 ? -26.826 15.798 20.847 1.00 42.75 94 GLY A CA 1
ATOM 731 C C . GLY A 1 94 ? -25.729 16.446 21.701 1.00 42.75 94 GLY A C 1
ATOM 732 O O . GLY A 1 94 ? -25.832 17.630 22.000 1.00 42.75 94 GLY A O 1
ATOM 733 N N . ASN A 1 95 ? -24.695 15.702 22.098 1.00 39.31 95 ASN A N 1
ATOM 734 C CA . ASN A 1 95 ? -23.569 16.208 22.875 1.00 39.31 95 ASN A CA 1
ATOM 735 C C . ASN A 1 95 ? -22.267 16.063 22.070 1.00 39.31 95 ASN A C 1
ATOM 737 O O . ASN A 1 95 ? -21.665 14.996 21.988 1.00 39.31 95 ASN A O 1
ATOM 741 N N . GLN A 1 96 ? -21.859 17.167 21.443 1.00 48.56 96 GLN A N 1
ATOM 742 C CA . GLN A 1 96 ? -20.767 17.294 20.466 1.00 48.56 96 GLN A CA 1
ATOM 743 C C . GLN A 1 96 ? -19.344 17.254 21.074 1.00 48.56 96 GLN A C 1
ATOM 745 O O . GLN A 1 96 ? -18.413 17.835 20.523 1.00 48.56 96 GLN A O 1
ATOM 750 N N . GLY A 1 97 ? -19.137 16.586 22.208 1.00 38.22 97 GLY A N 1
ATOM 751 C CA . GLY A 1 97 ? -17.852 16.602 22.913 1.00 38.22 97 GLY A CA 1
ATOM 752 C C . GLY A 1 97 ? -16.811 15.655 22.309 1.00 38.22 97 GLY A C 1
ATOM 753 O O . GLY A 1 97 ? -16.932 14.441 22.421 1.00 38.22 97 GLY A O 1
ATOM 754 N N . GLU A 1 98 ? -15.769 16.223 21.709 1.00 43.56 98 GLU A N 1
ATOM 755 C CA . GLU A 1 98 ? -14.424 15.649 21.490 1.00 43.56 98 GLU A CA 1
ATOM 756 C C . GLU A 1 98 ? -14.180 14.613 20.381 1.00 43.56 98 GLU A C 1
ATOM 758 O O . GLU A 1 98 ? -13.071 14.591 19.854 1.00 43.56 98 GLU A O 1
ATOM 763 N N . ILE A 1 99 ? -15.158 13.825 19.923 1.00 45.34 99 ILE A N 1
ATOM 764 C CA . ILE A 1 99 ? -14.941 12.889 18.781 1.00 45.34 99 ILE A CA 1
ATOM 765 C C . ILE A 1 99 ? -15.556 13.405 17.467 1.00 45.34 99 ILE A C 1
ATOM 767 O O . ILE A 1 99 ? -15.347 12.841 16.390 1.00 45.34 99 ILE A O 1
ATOM 771 N N . SER A 1 100 ? -16.315 14.501 17.555 1.00 45.81 100 SER A N 1
ATOM 772 C CA . SER A 1 100 ? -17.147 15.018 16.469 1.00 45.81 100 SER A CA 1
ATOM 773 C C . SER A 1 100 ? -16.336 15.709 15.372 1.00 45.81 100 SER A C 1
ATOM 775 O O . SER A 1 100 ? -16.622 15.497 14.206 1.00 45.81 100 SER A O 1
ATOM 777 N N . GLU A 1 101 ? -15.305 16.501 15.662 1.00 44.88 101 GLU A N 1
ATOM 778 C CA . GLU A 1 101 ? -14.729 17.351 14.601 1.00 44.88 101 GLU A CA 1
ATOM 779 C C . GLU A 1 101 ? -13.912 16.588 13.543 1.00 44.88 101 GLU A C 1
ATOM 781 O O . GLU A 1 101 ? -13.889 17.006 12.388 1.00 44.88 101 GLU A O 1
ATOM 786 N N . HIS A 1 102 ? -13.296 15.449 13.887 1.00 44.31 102 HIS A N 1
ATOM 787 C CA . HIS A 1 102 ? -12.487 14.672 12.934 1.00 44.31 102 HIS A CA 1
ATOM 788 C C . HIS A 1 102 ? -13.249 13.529 12.225 1.00 44.31 102 HIS A C 1
ATOM 790 O O . HIS A 1 102 ? -12.993 13.315 11.042 1.00 44.31 102 HIS A O 1
ATOM 796 N N . CYS A 1 103 ? -14.196 12.818 12.873 1.00 36.53 103 CYS A N 1
ATOM 797 C CA . CYS A 1 103 ? -15.047 11.824 12.172 1.00 36.53 103 CYS A CA 1
ATOM 798 C C . CYS A 1 103 ? -16.280 12.491 11.491 1.00 36.53 103 CYS A C 1
ATOM 800 O O . CYS A 1 103 ? -16.752 11.983 10.477 1.00 36.53 103 CYS A O 1
ATOM 802 N N . ALA A 1 104 ? -16.826 13.628 11.971 1.00 40.81 104 ALA A N 1
ATOM 803 C CA . ALA A 1 104 ? -18.134 14.135 11.492 1.00 40.81 104 ALA A CA 1
ATOM 804 C C . ALA A 1 104 ? -18.135 14.863 10.135 1.00 40.81 104 ALA A C 1
ATOM 806 O O . ALA A 1 104 ? -19.203 15.270 9.676 1.0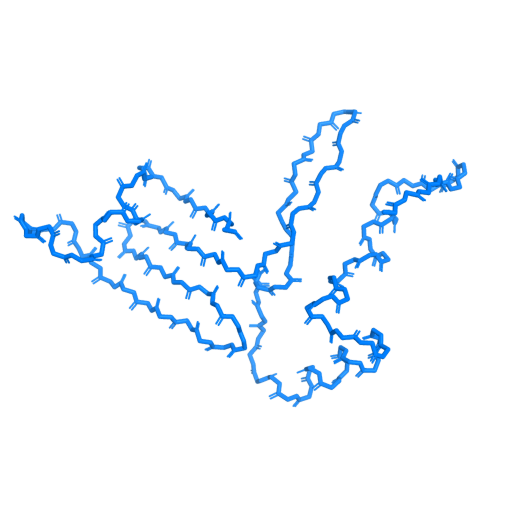0 40.81 104 ALA A O 1
ATOM 807 N N . LEU A 1 105 ? -16.994 15.003 9.457 1.00 44.16 105 LEU A N 1
ATOM 808 C CA . LEU A 1 105 ? -16.955 15.594 8.113 1.00 44.16 105 LEU A CA 1
ATOM 809 C C . LEU A 1 105 ? -17.355 14.616 6.993 1.00 44.16 105 LEU A C 1
ATOM 811 O O . LEU A 1 105 ? -17.541 15.045 5.856 1.00 44.16 105 LEU A O 1
ATOM 815 N N . PHE A 1 106 ? -17.547 13.324 7.285 1.00 42.97 106 PHE A N 1
ATOM 816 C CA . PHE A 1 106 ? -17.727 12.307 6.246 1.00 42.97 106 PHE A CA 1
ATOM 817 C C . PHE A 1 106 ? -19.015 11.490 6.444 1.00 42.97 106 PHE A C 1
ATOM 819 O O . PHE A 1 106 ? -19.087 10.543 7.222 1.00 42.97 106 PHE A O 1
ATOM 826 N N . ASN A 1 107 ? -20.069 11.855 5.705 1.00 36.09 107 ASN A N 1
ATOM 827 C CA . ASN A 1 107 ? -21.320 11.090 5.602 1.00 36.09 107 ASN A CA 1
ATOM 828 C C . ASN A 1 107 ? -21.166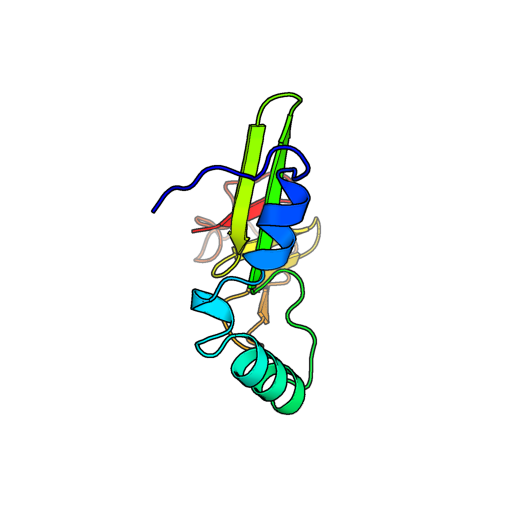 9.913 4.611 1.00 36.09 107 ASN A C 1
ATOM 830 O O . ASN A 1 107 ? -21.787 9.902 3.550 1.00 36.09 107 ASN A O 1
ATOM 834 N N . GLY A 1 108 ? -20.324 8.929 4.937 1.00 44.66 108 GLY A N 1
ATOM 835 C CA . GLY A 1 108 ? -20.105 7.727 4.122 1.00 44.66 108 GLY A CA 1
ATOM 836 C C . GLY A 1 108 ? -19.010 6.823 4.693 1.00 44.66 108 GLY A C 1
ATOM 837 O O . GLY A 1 108 ? -18.304 7.224 5.615 1.00 44.66 108 GLY A O 1
ATOM 838 N N . VAL A 1 109 ? -18.862 5.604 4.157 1.00 46.22 109 VAL A N 1
ATOM 839 C CA . VAL A 1 109 ? -17.687 4.762 4.443 1.00 46.22 109 VAL A CA 1
ATOM 840 C C . VAL A 1 109 ? -16.461 5.496 3.901 1.00 46.22 109 VAL A C 1
ATOM 842 O O . VAL A 1 109 ? -16.295 5.607 2.689 1.00 46.22 109 VAL A O 1
ATOM 845 N N . GLY A 1 110 ? -15.654 6.064 4.793 1.00 53.50 110 GLY A N 1
ATOM 846 C CA . GLY A 1 110 ? -14.521 6.918 4.450 1.00 53.50 110 GLY A CA 1
ATOM 847 C C . GLY A 1 110 ? -13.232 6.394 5.063 1.00 53.50 110 GLY A C 1
ATOM 848 O O . GLY A 1 110 ? -13.226 5.935 6.207 1.00 53.50 110 GLY A O 1
ATOM 849 N N . VAL A 1 111 ? -12.146 6.467 4.293 1.00 54.03 111 VAL A N 1
ATOM 850 C CA . VAL A 1 111 ? -10.782 6.269 4.787 1.00 54.03 111 VAL A CA 1
ATOM 851 C C . VAL A 1 111 ? -10.025 7.566 4.564 1.00 54.03 111 VAL A C 1
ATOM 853 O O . VAL A 1 111 ? -9.719 7.917 3.427 1.00 54.03 111 VAL A O 1
ATOM 856 N N . THR A 1 112 ? -9.731 8.282 5.645 1.00 52.03 112 THR A N 1
ATOM 857 C CA . THR A 1 112 ? -8.910 9.498 5.583 1.00 52.03 112 THR A CA 1
ATOM 858 C C . THR A 1 112 ? -7.481 9.129 5.940 1.00 52.03 112 THR A C 1
ATOM 860 O O . THR A 1 112 ? -7.238 8.569 7.009 1.00 52.03 112 THR A O 1
ATOM 863 N N . VAL A 1 113 ? -6.540 9.408 5.041 1.00 53.22 113 VAL A N 1
ATOM 864 C CA . VAL A 1 113 ? -5.098 9.273 5.285 1.00 53.22 113 VAL A CA 1
ATOM 865 C C . VAL A 1 113 ? -4.570 10.663 5.639 1.00 53.22 113 VAL A C 1
ATOM 867 O O . VAL A 1 113 ? -4.742 11.584 4.842 1.00 53.22 113 VAL A O 1
ATOM 870 N N . PHE A 1 114 ? -4.003 10.817 6.839 1.00 47.78 114 PHE A N 1
ATOM 871 C CA . PHE A 1 114 ? -3.363 12.064 7.288 1.00 47.78 114 PHE A CA 1
ATOM 872 C C . PHE A 1 114 ? -1.899 12.145 6.859 1.00 47.78 114 PHE A C 1
ATOM 874 O O . PHE A 1 114 ? -1.217 11.091 6.906 1.00 47.78 114 PHE A O 1
#

Sequence (114 aa):
MSGQLAENKDAWDAFTVLFPSITASGIPKNAALNAIMQIEKTPRELYSGAILLLDDMRFDAALVLRSVFQDSQRCWIQAGRNHRAIYTGTRTDGNQGEISEHCALFNGVGVTVF

Solvent-accessible surface area (backbone atoms only — not comparable to full-atom values): 7329 Å² total; per-residue (Å²): 138,86,86,81,74,55,96,93,52,56,71,64,60,53,44,64,70,52,50,60,41,54,94,70,42,35,84,59,51,71,64,29,44,52,52,46,64,73,71,46,96,61,84,63,72,63,50,45,33,69,52,76,51,78,57,100,90,44,83,45,73,46,77,32,54,44,33,42,40,35,54,100,61,37,42,34,40,41,56,66,92,85,46,68,56,75,45,76,58,75,98,76,68,101,69,79,77,86,63,43,85,80,60,67,81,55,99,56,80,46,77,52,75,115

Secondary structure (DSSP, 8-state):
------TT--HHHHHHHHPSPHHHH-SSHHHHHHHHHHH-SS--TTTTSEEEEE-SS-EEEEE-SEEEEE-SS-EEEEESSS-EEEE---S------SSHHHHTT-SSS-EEE-